Protein AF-A0A2G6NSX4-F1 (afdb_monomer_lite)

Sequence (99 aa):
MKNHLSLPDIINLEYLFHEDAARSPAVLHQRDRKIALALQQTGCPATPAAKLQGWLRARLPEEFPGAASRSPGEIFSDSLRFAGLIAIIKGGLLGAAAG

Secondary structure (DSSP, 8-state):
---PPPHHHHHHHHHHHHHHTTS-HHHHHHHHHHHHHHHHHTT--SSHHHHHHHHHHHHHHHHS-STT---HHHHHHHHHHHHHHHHHHHHHHHHHHH-

Foldseek 3Di:
DPLDDDQLLVQLVVVVVVVCVPPDPVVVVVLLVVQQVVCVVVVQDPDPSSSSVSSSVVCCCVVQPDPPRDGPSRVVVVVVVVVVVVVVVVVVVVVVVVD

Structure (mmCIF, N/CA/C/O backbone):
data_AF-A0A2G6NSX4-F1
#
_entry.id   AF-A0A2G6NSX4-F1
#
loop_
_atom_site.group_PDB
_atom_site.id
_atom_site.type_symbol
_atom_site.label_atom_id
_atom_site.label_alt_id
_atom_site.label_comp_id
_atom_site.label_asym_id
_atom_site.label_entity_id
_atom_site.label_seq_id
_atom_site.pdbx_PDB_ins_code
_atom_site.Cartn_x
_atom_site.Cartn_y
_atom_site.Cartn_z
_atom_site.occupancy
_atom_site.B_iso_or_equiv
_atom_site.auth_seq_id
_atom_site.auth_comp_id
_atom_site.auth_asym_id
_atom_site.auth_atom_id
_atom_site.pdbx_PDB_model_num
ATOM 1 N N . MET A 1 1 ? 6.172 19.464 3.607 1.00 41.47 1 MET A N 1
ATOM 2 C CA . MET A 1 1 ? 6.337 18.486 2.507 1.00 41.47 1 MET A CA 1
ATOM 3 C C . MET A 1 1 ? 4.986 18.331 1.838 1.00 41.47 1 MET A C 1
ATOM 5 O O . MET A 1 1 ? 3.994 18.241 2.549 1.00 41.47 1 MET A O 1
ATOM 9 N N . LYS A 1 2 ? 4.906 18.430 0.510 1.00 43.88 2 LYS A N 1
ATOM 10 C CA . LYS A 1 2 ? 3.627 18.285 -0.188 1.00 43.88 2 LYS A CA 1
ATOM 11 C C . LYS A 1 2 ? 3.219 16.809 -0.125 1.00 43.88 2 LYS A C 1
ATOM 13 O O . LYS A 1 2 ? 3.878 15.968 -0.727 1.00 43.88 2 LYS A O 1
ATOM 18 N N . ASN A 1 3 ? 2.190 16.508 0.663 1.00 58.94 3 ASN A N 1
ATOM 19 C CA . ASN A 1 3 ? 1.702 15.151 0.906 1.00 58.94 3 ASN A CA 1
ATOM 20 C C . ASN A 1 3 ? 0.875 14.680 -0.296 1.00 58.94 3 ASN A C 1
ATOM 22 O O . ASN A 1 3 ? -0.352 14.644 -0.238 1.00 58.94 3 ASN A O 1
ATOM 26 N N . HIS A 1 4 ? 1.546 14.388 -1.406 1.00 73.19 4 HIS A N 1
ATOM 27 C CA . HIS A 1 4 ? 0.907 13.793 -2.571 1.00 73.19 4 HIS A CA 1
ATOM 28 C C . HIS A 1 4 ? 1.024 12.273 -2.477 1.00 73.19 4 HIS A C 1
ATOM 30 O O . HIS A 1 4 ? 2.102 11.747 -2.200 1.00 73.19 4 HIS A O 1
ATOM 36 N N . LEU A 1 5 ? -0.096 11.579 -2.680 1.00 81.88 5 LEU A N 1
ATOM 37 C CA . LEU A 1 5 ? -0.082 10.142 -2.932 1.00 81.88 5 LEU A CA 1
ATOM 38 C C . LEU A 1 5 ? 0.749 9.888 -4.187 1.00 81.88 5 LEU A C 1
ATOM 40 O O . LEU A 1 5 ? 0.621 10.611 -5.179 1.00 81.88 5 LEU A O 1
ATOM 44 N N . SER A 1 6 ? 1.613 8.884 -4.129 1.00 89.25 6 SER A N 1
ATOM 45 C CA . SER A 1 6 ? 2.347 8.441 -5.304 1.00 89.25 6 SER A CA 1
ATOM 46 C C . SER A 1 6 ? 1.422 7.636 -6.224 1.00 89.25 6 SER A C 1
ATOM 48 O O . SER A 1 6 ? 0.400 7.108 -5.788 1.00 89.25 6 SER A O 1
ATOM 50 N N . LEU A 1 7 ? 1.766 7.522 -7.509 1.00 88.62 7 LEU A N 1
ATOM 51 C CA . LEU A 1 7 ? 1.001 6.691 -8.445 1.00 88.62 7 LEU A CA 1
ATOM 52 C C . LEU A 1 7 ? 0.841 5.228 -7.960 1.00 88.62 7 LEU A C 1
ATOM 54 O O . LEU A 1 7 ? -0.265 4.702 -8.057 1.00 88.62 7 LEU A O 1
ATOM 58 N N . PRO A 1 8 ? 1.866 4.585 -7.366 1.00 91.19 8 PRO A N 1
ATOM 59 C CA . PRO A 1 8 ? 1.720 3.275 -6.722 1.00 91.19 8 PRO A CA 1
ATOM 60 C C . PRO A 1 8 ? 0.685 3.241 -5.613 1.00 91.19 8 PRO A C 1
ATOM 62 O O . PRO A 1 8 ? -0.071 2.278 -5.526 1.00 91.19 8 PRO A O 1
ATOM 65 N N . ASP A 1 9 ? 0.633 4.290 -4.787 1.00 91.69 9 ASP A N 1
ATOM 66 C CA . ASP A 1 9 ? -0.349 4.373 -3.708 1.00 91.69 9 ASP A CA 1
ATOM 67 C C . ASP A 1 9 ? -1.767 4.388 -4.283 1.00 91.69 9 ASP A C 1
ATOM 69 O O . ASP A 1 9 ? -2.641 3.697 -3.771 1.00 91.69 9 ASP A O 1
ATOM 73 N N . ILE A 1 10 ? -1.984 5.130 -5.374 1.00 92.38 10 ILE A N 1
ATOM 74 C CA . ILE A 1 10 ? -3.282 5.215 -6.058 1.00 92.38 10 ILE A CA 1
ATOM 75 C C . ILE A 1 10 ? -3.683 3.855 -6.640 1.00 92.38 10 ILE A C 1
ATOM 77 O O . ILE A 1 10 ? -4.808 3.412 -6.436 1.00 92.38 10 ILE A O 1
ATOM 81 N N . ILE A 1 11 ? -2.761 3.171 -7.322 1.00 94.19 11 ILE A N 1
ATOM 82 C CA . ILE A 1 11 ? -3.019 1.846 -7.908 1.00 94.19 11 ILE A CA 1
ATOM 83 C C . ILE A 1 11 ? -3.342 0.821 -6.817 1.00 94.19 11 ILE A C 1
ATOM 85 O O . ILE A 1 11 ? -4.278 0.035 -6.954 1.00 94.19 11 ILE A O 1
ATOM 89 N N . ASN A 1 12 ? -2.589 0.838 -5.718 1.00 94.75 12 ASN A N 1
ATOM 90 C CA . ASN A 1 12 ? -2.838 -0.059 -4.600 1.00 94.75 12 ASN A CA 1
ATOM 91 C C . ASN A 1 12 ? -4.174 0.247 -3.915 1.00 94.75 12 ASN A C 1
ATOM 93 O O . ASN A 1 12 ? -4.883 -0.684 -3.552 1.00 94.75 12 ASN A O 1
ATOM 97 N N . LEU A 1 13 ? -4.550 1.520 -3.767 1.00 94.38 13 LEU A N 1
ATOM 98 C CA . LEU A 1 13 ? -5.864 1.898 -3.242 1.00 94.38 13 LEU A CA 1
ATOM 99 C C . LEU A 1 13 ? -6.999 1.348 -4.107 1.00 94.38 13 LEU A C 1
ATOM 101 O O . LEU A 1 13 ? -7.924 0.754 -3.563 1.00 94.38 13 LEU A O 1
ATOM 105 N N . GLU A 1 14 ? -6.900 1.493 -5.428 1.00 94.56 14 GLU A N 1
ATOM 106 C CA . GLU A 1 14 ? -7.908 0.979 -6.361 1.00 94.56 14 GLU A CA 1
ATOM 107 C C . GLU A 1 14 ? -8.069 -0.540 -6.236 1.00 94.56 14 GLU A C 1
ATOM 109 O O . GLU A 1 14 ? -9.181 -1.035 -6.059 1.00 94.56 14 GLU A O 1
ATOM 114 N N . TYR A 1 15 ? -6.953 -1.279 -6.237 1.00 94.81 15 TYR A N 1
ATOM 115 C CA . TYR A 1 15 ? -6.968 -2.727 -6.026 1.00 94.81 15 TYR A CA 1
ATOM 116 C C . TYR A 1 15 ? -7.669 -3.095 -4.712 1.00 94.81 15 TYR A C 1
ATOM 118 O O . TYR A 1 15 ? -8.567 -3.930 -4.678 1.00 94.81 15 TYR A O 1
ATOM 126 N N . LEU A 1 16 ? -7.289 -2.433 -3.622 1.00 94.50 16 LEU A N 1
ATOM 127 C CA . LEU A 1 16 ? -7.790 -2.725 -2.284 1.00 94.50 16 LEU A CA 1
ATOM 128 C C . LEU A 1 16 ? -9.274 -2.372 -2.107 1.00 94.50 16 LEU A C 1
ATOM 130 O O . LEU A 1 16 ? -9.973 -3.048 -1.350 1.00 94.50 16 LEU A O 1
ATOM 134 N N . PHE A 1 17 ? -9.767 -1.338 -2.791 1.00 94.12 17 PHE A N 1
ATOM 135 C CA . PHE A 1 17 ? -11.193 -1.012 -2.829 1.00 94.12 17 PHE A CA 1
ATOM 136 C C . PHE A 1 17 ? -11.988 -2.005 -3.668 1.00 94.12 17 PHE A C 1
ATOM 138 O O . PHE A 1 17 ? -13.103 -2.359 -3.285 1.00 94.12 17 PHE A O 1
ATOM 145 N N . HIS A 1 18 ? -11.411 -2.503 -4.761 1.00 94.69 18 HIS A N 1
ATOM 146 C CA . HIS A 1 18 ? -12.023 -3.569 -5.542 1.00 94.69 18 HIS A CA 1
ATOM 147 C C . HIS A 1 18 ? -12.155 -4.862 -4.721 1.00 94.69 18 HIS A C 1
ATOM 149 O O . HIS A 1 18 ? -13.240 -5.435 -4.648 1.00 94.69 18 HIS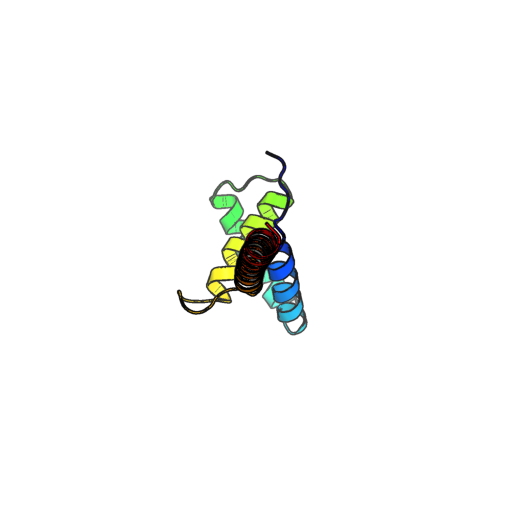 A O 1
ATOM 155 N N . GLU A 1 19 ? -11.095 -5.261 -4.012 1.00 92.56 19 GLU A N 1
ATOM 156 C CA . GLU A 1 19 ? -11.112 -6.416 -3.101 1.00 92.56 19 GLU A CA 1
ATOM 157 C C . GLU A 1 19 ? -12.126 -6.263 -1.953 1.00 92.56 19 GLU A C 1
ATOM 159 O O . GLU A 1 19 ? -12.703 -7.241 -1.469 1.00 92.56 19 GLU A O 1
ATOM 164 N N . ASP A 1 20 ? -12.372 -5.031 -1.506 1.00 95.00 20 ASP A N 1
ATOM 165 C CA . ASP A 1 20 ? -13.346 -4.743 -0.452 1.00 95.00 20 ASP A CA 1
ATOM 166 C C . ASP A 1 20 ? -14.797 -4.799 -0.933 1.00 95.00 20 ASP A C 1
ATOM 168 O O . ASP A 1 20 ? -15.690 -4.984 -0.105 1.00 95.00 20 ASP A O 1
ATOM 172 N N . ALA A 1 21 ? -15.054 -4.698 -2.242 1.00 94.25 21 ALA A N 1
ATOM 173 C CA . ALA A 1 21 ? -16.409 -4.675 -2.793 1.00 94.25 21 ALA A CA 1
ATOM 174 C C . ALA A 1 21 ? -17.207 -5.954 -2.481 1.00 94.25 21 ALA A C 1
ATOM 176 O O . ALA A 1 21 ? -18.432 -5.914 -2.380 1.00 94.25 21 ALA A O 1
ATOM 177 N N . ALA A 1 22 ? -16.516 -7.082 -2.293 1.00 92.94 22 ALA A N 1
ATOM 178 C CA . ALA A 1 22 ? -17.125 -8.364 -1.944 1.00 92.94 22 ALA A CA 1
ATOM 179 C C . ALA A 1 22 ? -17.269 -8.595 -0.424 1.00 92.94 22 ALA A C 1
ATOM 181 O O . ALA A 1 22 ? -17.844 -9.602 -0.005 1.00 92.94 22 ALA A O 1
ATOM 182 N N . ARG A 1 23 ? -16.736 -7.705 0.426 1.00 94.06 23 ARG A N 1
ATOM 183 C CA . ARG A 1 23 ? -16.692 -7.888 1.886 1.00 94.06 23 ARG A CA 1
ATOM 184 C C . ARG A 1 23 ? -17.858 -7.179 2.573 1.00 94.06 23 ARG A C 1
ATOM 186 O O . ARG A 1 23 ? -18.359 -6.155 2.117 1.00 94.06 23 ARG A O 1
ATOM 193 N N . SER A 1 24 ? 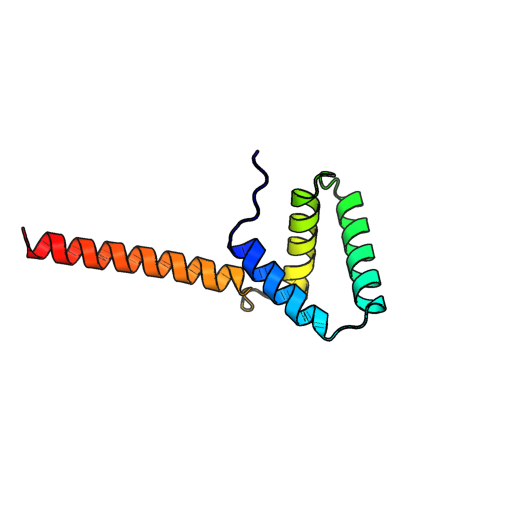-18.293 -7.708 3.717 1.00 96.06 24 SER A N 1
ATOM 194 C CA . SER A 1 24 ? -19.382 -7.082 4.471 1.00 96.06 24 SER A CA 1
ATOM 195 C C . SER A 1 24 ? -18.926 -5.772 5.138 1.00 96.06 24 SER A C 1
ATOM 197 O O . SER A 1 24 ? -17.796 -5.696 5.636 1.00 96.06 24 SER A O 1
ATOM 199 N N . PRO A 1 25 ? -19.805 -4.756 5.254 1.00 95.25 25 PRO A N 1
ATOM 200 C CA . PRO A 1 25 ? -19.457 -3.486 5.899 1.00 95.25 25 PRO A CA 1
ATOM 201 C C . PRO A 1 25 ? -18.950 -3.641 7.339 1.00 95.25 25 PRO A C 1
ATOM 203 O O . PRO A 1 25 ? -18.079 -2.894 7.778 1.00 95.25 25 PRO A O 1
ATOM 206 N N . ALA A 1 26 ? -19.459 -4.633 8.077 1.00 96.75 26 ALA A N 1
ATOM 207 C CA . ALA A 1 26 ? -19.035 -4.903 9.448 1.00 96.75 26 ALA A CA 1
ATOM 208 C C . ALA A 1 26 ? -17.554 -5.312 9.530 1.00 96.75 26 ALA A C 1
ATOM 210 O O . ALA A 1 26 ? -16.828 -4.818 10.394 1.00 96.75 26 ALA A O 1
ATOM 211 N N . VAL A 1 27 ? -17.095 -6.165 8.606 1.00 95.12 27 VAL A N 1
ATOM 212 C CA . VAL A 1 27 ? -15.693 -6.606 8.536 1.00 95.12 27 VAL A CA 1
ATOM 213 C C . VAL A 1 27 ? -14.780 -5.433 8.182 1.00 95.12 27 VAL A C 1
ATOM 215 O O . VAL A 1 27 ? -13.749 -5.241 8.829 1.00 95.12 27 VAL A O 1
ATOM 218 N N . LEU A 1 28 ? -15.185 -4.613 7.207 1.00 94.81 28 LEU A N 1
ATOM 219 C CA . LEU A 1 28 ? -14.431 -3.426 6.796 1.00 94.81 28 LEU A CA 1
ATOM 220 C C . LEU A 1 28 ? -14.295 -2.428 7.953 1.00 94.81 28 LEU A C 1
ATOM 222 O O . LEU A 1 28 ? -13.183 -2.039 8.305 1.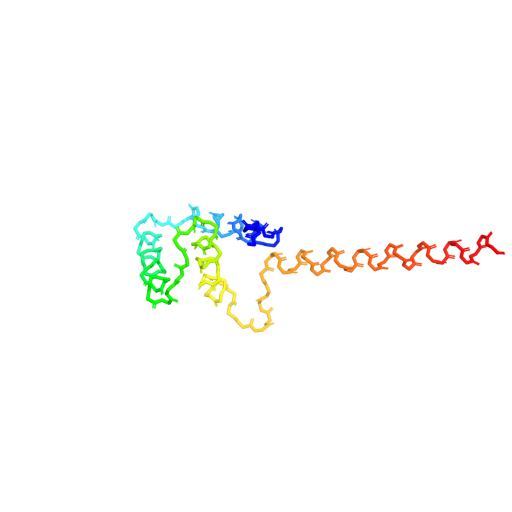00 94.81 28 LEU A O 1
ATOM 226 N N . HIS A 1 29 ? -15.398 -2.104 8.635 1.00 96.19 29 HIS A N 1
ATOM 227 C CA . HIS A 1 29 ? -15.379 -1.218 9.801 1.00 96.19 29 HIS A CA 1
ATOM 228 C C . HIS A 1 29 ? -14.495 -1.740 10.935 1.00 96.19 29 HIS A C 1
ATOM 230 O O . HIS A 1 29 ? -13.771 -0.961 11.559 1.00 96.19 29 HIS A O 1
ATOM 236 N N . GLN A 1 30 ? -14.541 -3.043 11.221 1.00 96.56 30 GLN A N 1
ATOM 237 C CA . GLN A 1 30 ? -13.709 -3.635 12.265 1.00 96.56 30 GLN A CA 1
ATOM 238 C C . GLN A 1 30 ? -12.216 -3.496 11.936 1.00 96.56 30 GLN A C 1
ATOM 240 O O . GLN A 1 30 ? -11.439 -3.062 12.793 1.00 96.56 30 GLN A O 1
ATOM 245 N N . ARG A 1 31 ? -11.820 -3.817 10.697 1.00 95.38 31 ARG A N 1
ATOM 246 C CA . ARG A 1 31 ? -10.445 -3.650 10.204 1.00 95.38 31 ARG A CA 1
ATOM 247 C C . ARG A 1 31 ? -10.010 -2.189 10.272 1.00 95.38 31 ARG A C 1
ATOM 249 O O . ARG A 1 31 ? -8.982 -1.879 10.872 1.00 95.38 31 ARG A O 1
ATOM 256 N N . ASP A 1 32 ? -10.796 -1.290 9.692 1.00 95.38 32 ASP A N 1
ATOM 257 C CA . ASP A 1 32 ? -10.417 0.116 9.552 1.00 95.38 32 ASP A CA 1
ATOM 258 C C . ASP A 1 32 ? -10.324 0.805 10.913 1.00 95.38 32 ASP A C 1
ATOM 260 O O . ASP A 1 32 ? -9.412 1.598 11.147 1.00 95.38 32 ASP A O 1
ATOM 264 N N . ARG A 1 33 ? -11.181 0.422 11.869 1.00 95.94 33 ARG A N 1
ATOM 265 C CA . ARG A 1 33 ? -11.063 0.857 13.264 1.00 95.94 33 ARG A CA 1
ATOM 266 C C . ARG A 1 33 ? -9.769 0.369 13.909 1.00 95.94 33 ARG A C 1
ATOM 268 O O . ARG A 1 33 ? -9.104 1.155 14.582 1.00 95.94 33 ARG A O 1
ATOM 275 N N . LYS A 1 34 ? -9.405 -0.905 13.727 1.00 96.75 34 LYS A N 1
ATOM 276 C CA . LYS A 1 34 ? -8.151 -1.466 14.259 1.00 96.75 34 LYS A CA 1
ATOM 277 C C . LYS A 1 34 ? -6.944 -0.688 13.724 1.00 96.75 34 LYS A C 1
ATOM 279 O O . LYS A 1 34 ? -6.090 -0.277 14.507 1.00 96.75 34 LYS A O 1
ATOM 284 N N . ILE A 1 35 ? -6.911 -0.432 12.416 1.00 96.06 35 ILE A N 1
ATOM 285 C CA . ILE A 1 35 ? -5.845 0.340 11.765 1.00 96.06 35 ILE A CA 1
ATOM 286 C C . ILE A 1 35 ? -5.820 1.783 12.285 1.00 96.06 35 ILE A C 1
ATOM 288 O O . ILE A 1 35 ? -4.761 2.283 12.659 1.00 96.06 35 ILE A O 1
ATOM 292 N N . ALA A 1 36 ? -6.975 2.449 12.373 1.00 94.25 36 ALA A N 1
ATOM 293 C CA . ALA A 1 36 ? -7.063 3.826 12.856 1.00 94.25 36 ALA A CA 1
ATOM 294 C C . ALA A 1 36 ? -6.524 3.983 14.289 1.00 94.25 36 ALA A C 1
ATOM 296 O O . ALA A 1 36 ? -5.788 4.931 14.567 1.00 94.25 36 ALA A O 1
ATOM 297 N N . LEU A 1 37 ? -6.834 3.036 15.182 1.00 95.31 37 LEU A N 1
ATOM 298 C CA . LEU A 1 37 ? -6.314 3.029 16.552 1.00 95.31 37 LEU A CA 1
ATOM 299 C C . LEU A 1 37 ? -4.790 2.833 16.587 1.00 95.31 37 LEU A C 1
ATOM 301 O O . LEU A 1 37 ? -4.103 3.542 17.321 1.00 95.31 37 LEU A O 1
ATOM 305 N N . ALA A 1 38 ? -4.247 1.932 15.765 1.00 94.44 38 ALA A N 1
ATOM 306 C CA . ALA A 1 38 ? -2.800 1.724 15.664 1.00 94.44 38 ALA A CA 1
ATOM 307 C C . ALA A 1 38 ? -2.067 2.973 15.126 1.00 94.44 38 ALA A C 1
ATOM 309 O O . ALA A 1 38 ? -1.010 3.361 15.630 1.00 94.44 38 ALA A O 1
ATOM 310 N N . LEU A 1 39 ? -2.651 3.664 14.143 1.00 93.56 39 LEU A N 1
ATOM 311 C CA . LEU A 1 39 ? -2.102 4.919 13.619 1.00 93.56 39 LEU A CA 1
ATOM 312 C C . LEU A 1 39 ? -2.112 6.039 14.665 1.00 93.56 39 LEU A C 1
ATOM 314 O O . LEU A 1 39 ? -1.173 6.831 14.733 1.00 93.56 39 LEU A O 1
ATOM 318 N N . GLN A 1 40 ? -3.140 6.088 15.515 1.00 91.94 40 GLN A N 1
ATOM 319 C CA . GLN A 1 40 ? -3.198 7.049 16.614 1.00 91.94 40 GLN A CA 1
ATOM 320 C C . GLN A 1 40 ? -2.088 6.799 17.646 1.00 91.94 40 GLN A C 1
ATOM 322 O O . GLN A 1 40 ? -1.464 7.748 18.113 1.00 91.94 40 GLN A O 1
ATOM 327 N N . GLN A 1 41 ? -1.800 5.533 17.963 1.00 91.94 41 GLN A N 1
ATOM 328 C CA . GLN A 1 41 ? -0.746 5.154 18.915 1.00 91.94 41 GLN A CA 1
ATOM 329 C C . GLN A 1 41 ? 0.668 5.459 18.404 1.00 91.94 41 GLN A C 1
ATOM 331 O O . GLN A 1 41 ? 1.554 5.772 19.191 1.00 91.94 41 GLN A O 1
ATOM 336 N N . THR A 1 42 ? 0.878 5.405 17.089 1.00 89.19 42 THR A N 1
ATOM 337 C CA . THR A 1 42 ? 2.176 5.693 16.453 1.00 89.19 42 THR A CA 1
ATOM 338 C C . THR A 1 42 ? 2.419 7.185 16.203 1.00 89.19 42 THR A C 1
ATOM 340 O O . THR A 1 42 ? 3.456 7.554 15.656 1.00 89.19 42 THR A O 1
ATOM 343 N N . GLY A 1 43 ? 1.483 8.060 16.593 1.00 89.44 43 GLY A N 1
ATOM 344 C CA . GLY A 1 43 ? 1.600 9.503 16.378 1.00 89.44 43 GLY A CA 1
ATOM 345 C C . GLY A 1 43 ? 1.465 9.910 14.908 1.00 89.44 43 GLY A C 1
ATOM 346 O O . GLY A 1 43 ? 2.023 10.929 14.497 1.00 89.44 43 GLY A O 1
ATOM 347 N N . CYS A 1 44 ? 0.746 9.120 14.100 1.00 88.06 44 CYS A N 1
ATOM 348 C CA . CYS A 1 44 ? 0.502 9.439 12.697 1.00 88.06 44 CYS A CA 1
ATOM 349 C C . CYS A 1 44 ? -0.133 10.840 12.566 1.00 88.06 44 CYS A C 1
ATOM 351 O O . CYS A 1 44 ? -1.112 11.134 13.264 1.00 88.06 44 CYS A O 1
ATOM 353 N N . PRO A 1 45 ? 0.377 11.716 11.676 1.00 88.69 45 PRO A N 1
ATOM 354 C CA . PRO A 1 45 ? -0.170 13.055 11.510 1.00 88.69 45 PRO A CA 1
ATOM 355 C C . PRO A 1 45 ? -1.667 13.041 11.195 1.00 88.69 45 PRO A C 1
ATOM 357 O O . PRO A 1 45 ? -2.143 12.258 10.374 1.00 88.69 45 PRO A O 1
ATOM 360 N N . ALA A 1 46 ? -2.412 13.988 11.769 1.00 85.00 46 ALA A N 1
ATOM 361 C CA . ALA A 1 46 ? -3.866 14.056 11.614 1.00 85.00 46 ALA A CA 1
ATOM 362 C C . ALA A 1 46 ? -4.344 14.393 10.184 1.00 85.00 46 ALA A C 1
ATOM 364 O O . ALA A 1 46 ? -5.549 14.365 9.922 1.00 85.00 46 ALA A O 1
ATOM 365 N N . THR A 1 47 ? -3.428 14.699 9.258 1.00 89.38 47 THR A N 1
ATOM 366 C CA . THR A 1 47 ? -3.763 15.056 7.874 1.00 89.38 47 THR A CA 1
ATOM 367 C C . THR A 1 47 ? -4.395 13.874 7.125 1.00 89.38 47 THR A C 1
ATOM 369 O O . THR A 1 47 ? -3.915 12.747 7.281 1.00 89.38 47 THR A O 1
ATOM 372 N N . PRO A 1 48 ? -5.397 14.104 6.256 1.00 87.75 48 PRO A N 1
ATOM 373 C CA . PRO A 1 48 ? -6.037 13.033 5.488 1.00 87.75 48 PRO A CA 1
ATOM 374 C C . PRO A 1 48 ? -5.051 12.184 4.675 1.00 87.75 48 PRO A C 1
ATOM 376 O O . PRO A 1 48 ? -5.113 10.960 4.717 1.00 87.75 48 PRO A O 1
ATOM 379 N N . ALA A 1 49 ? -4.088 12.824 4.004 1.00 87.44 49 ALA A N 1
ATOM 380 C CA . ALA A 1 49 ? -3.086 12.126 3.201 1.00 87.44 49 ALA A CA 1
ATOM 381 C C . ALA A 1 49 ? -2.198 11.197 4.046 1.00 87.44 49 ALA A C 1
ATOM 383 O O . ALA A 1 49 ? -1.971 10.054 3.661 1.00 87.44 49 ALA A O 1
ATOM 384 N N . ALA A 1 50 ? -1.743 11.652 5.219 1.00 89.00 50 ALA A N 1
ATOM 385 C CA . ALA A 1 50 ? -0.937 10.822 6.115 1.00 89.00 50 ALA A CA 1
ATOM 386 C C . ALA A 1 50 ? -1.739 9.646 6.688 1.00 89.00 50 ALA A C 1
ATOM 388 O O . ALA A 1 50 ? -1.217 8.536 6.754 1.00 89.00 50 ALA A O 1
ATOM 389 N N . LYS A 1 51 ? -3.014 9.861 7.041 1.00 90.56 51 LYS A N 1
ATOM 390 C CA . LYS A 1 51 ? -3.906 8.782 7.492 1.00 90.56 51 LYS A CA 1
ATOM 391 C C . LYS A 1 51 ? -4.105 7.727 6.411 1.00 90.56 51 LYS A C 1
ATOM 393 O O . LYS A 1 51 ? -4.019 6.542 6.708 1.00 90.56 51 LYS A O 1
ATOM 398 N N . LEU A 1 52 ? -4.326 8.152 5.168 1.00 91.75 52 LEU A N 1
ATOM 399 C CA . LEU A 1 52 ? -4.527 7.239 4.047 1.00 91.75 52 LEU A CA 1
ATOM 400 C C . LEU A 1 52 ? -3.250 6.457 3.712 1.00 91.75 52 LEU A C 1
ATOM 402 O O . LEU A 1 52 ? -3.307 5.246 3.531 1.00 91.75 52 LEU A O 1
ATOM 406 N N . GLN A 1 53 ? -2.089 7.116 3.713 1.00 91.62 53 GLN A N 1
ATOM 407 C CA . GLN A 1 53 ? -0.797 6.439 3.554 1.00 91.62 53 GLN A CA 1
ATOM 408 C C . GLN A 1 53 ? -0.511 5.466 4.700 1.00 91.62 53 GLN A C 1
ATOM 410 O O . GLN A 1 53 ? -0.023 4.363 4.468 1.00 91.62 53 GLN A O 1
ATOM 415 N N . GLY A 1 54 ? -0.814 5.858 5.937 1.00 92.38 54 GLY A N 1
ATOM 416 C CA . GLY A 1 54 ? -0.688 4.991 7.104 1.00 92.38 54 GLY A CA 1
ATOM 417 C C . GLY A 1 54 ? -1.592 3.766 6.997 1.00 92.38 54 GLY A C 1
ATOM 418 O O . GLY A 1 54 ? -1.140 2.650 7.240 1.00 92.38 54 GLY A O 1
ATOM 419 N N . TRP A 1 55 ? -2.839 3.964 6.567 1.00 94.88 55 TRP A N 1
ATOM 420 C CA . TRP A 1 55 ? -3.788 2.880 6.335 1.00 94.88 55 TRP A CA 1
ATOM 421 C C . TRP A 1 55 ? -3.291 1.926 5.247 1.00 94.88 55 TRP A C 1
ATOM 423 O O . TRP A 1 55 ? -3.275 0.715 5.454 1.00 94.88 55 TRP A O 1
ATOM 433 N N . LEU A 1 56 ? -2.784 2.467 4.137 1.00 94.38 56 LEU A N 1
ATOM 434 C CA . LEU A 1 56 ? -2.242 1.673 3.039 1.00 94.38 56 LEU A CA 1
ATOM 435 C C . LEU A 1 56 ? -1.040 0.834 3.494 1.00 94.38 56 LEU A C 1
ATOM 437 O O . LEU A 1 56 ? -0.986 -0.365 3.239 1.00 94.38 56 LEU A O 1
ATOM 441 N N . ARG A 1 57 ? -0.104 1.443 4.232 1.00 91.62 57 ARG A N 1
ATOM 442 C CA . ARG A 1 57 ? 1.073 0.754 4.787 1.00 91.62 57 ARG A CA 1
ATOM 443 C C . ARG A 1 57 ? 0.715 -0.332 5.793 1.00 91.62 57 ARG A C 1
ATOM 445 O O . ARG A 1 57 ? 1.434 -1.318 5.873 1.00 91.62 57 ARG A O 1
ATOM 452 N N . ALA A 1 58 ? -0.355 -0.148 6.562 1.00 93.38 58 ALA A N 1
ATOM 453 C CA . ALA A 1 58 ? -0.833 -1.171 7.482 1.00 93.38 58 ALA A CA 1
ATOM 454 C C . ALA A 1 58 ? -1.455 -2.356 6.730 1.00 93.38 58 ALA A C 1
ATOM 456 O O . ALA A 1 58 ? -1.301 -3.495 7.155 1.00 93.38 58 ALA A O 1
ATOM 457 N N . ARG A 1 59 ? -2.132 -2.090 5.607 1.00 92.62 59 ARG A N 1
ATOM 458 C CA . ARG A 1 59 ? -2.891 -3.101 4.870 1.00 92.62 59 ARG A CA 1
ATOM 459 C C . ARG A 1 59 ? -2.054 -3.909 3.878 1.00 92.62 59 ARG A C 1
ATOM 461 O O . ARG A 1 59 ? -2.286 -5.103 3.723 1.00 92.62 59 ARG A O 1
ATOM 468 N N . LEU A 1 60 ? -1.084 -3.283 3.213 1.00 92.50 60 LEU A N 1
ATOM 469 C CA . LEU A 1 60 ? -0.277 -3.947 2.184 1.00 92.50 60 LEU A CA 1
ATOM 470 C C . LEU A 1 60 ? 0.415 -5.238 2.669 1.00 92.50 60 LEU A C 1
ATOM 472 O O . LEU A 1 60 ? 0.311 -6.232 1.958 1.00 92.50 60 LEU A O 1
ATOM 476 N N . PRO A 1 61 ? 1.047 -5.293 3.858 1.00 91.00 61 PRO A N 1
ATOM 477 C CA . PRO A 1 61 ? 1.670 -6.526 4.346 1.00 91.00 61 PRO A CA 1
ATOM 478 C C . PRO A 1 61 ? 0.671 -7.639 4.687 1.00 91.00 61 PRO A C 1
ATOM 480 O O . PRO A 1 61 ? 1.051 -8.807 4.698 1.00 91.00 61 PRO A O 1
ATOM 483 N N . GLU A 1 62 ? -0.583 -7.289 5.002 1.00 89.62 62 GLU A N 1
ATOM 484 C CA . GLU A 1 62 ? -1.640 -8.266 5.292 1.00 89.62 62 GLU A CA 1
ATOM 485 C C . GLU A 1 62 ? -2.166 -8.916 4.001 1.00 89.62 62 GLU A C 1
ATOM 487 O O . GLU A 1 62 ? -2.409 -10.119 3.981 1.00 89.62 62 GLU A O 1
ATOM 492 N N . GLU A 1 63 ? -2.323 -8.135 2.926 1.00 88.88 63 GLU A N 1
ATOM 493 C CA . GLU A 1 63 ? -2.843 -8.615 1.631 1.00 88.88 63 GLU A CA 1
ATOM 494 C C . GLU A 1 63 ? -1.748 -9.242 0.752 1.00 88.88 63 GLU A C 1
ATOM 496 O O . GLU A 1 63 ? -2.017 -10.138 -0.045 1.00 88.88 63 GLU A O 1
ATOM 501 N N . PHE A 1 64 ? -0.497 -8.810 0.920 1.00 90.19 64 PHE A N 1
ATOM 502 C CA . PHE A 1 64 ? 0.660 -9.320 0.190 1.00 90.19 64 PHE A CA 1
ATOM 503 C C . PHE A 1 64 ? 1.738 -9.809 1.175 1.00 90.19 64 PHE A C 1
ATOM 505 O O . PHE A 1 64 ? 2.766 -9.145 1.363 1.00 90.19 64 PHE A O 1
ATOM 512 N N . PRO A 1 65 ? 1.526 -10.969 1.828 1.00 83.88 65 PRO A N 1
ATOM 513 C CA . PRO A 1 65 ? 2.481 -11.515 2.778 1.00 83.88 65 PRO A CA 1
ATOM 514 C C . PRO A 1 65 ? 3.690 -12.160 2.079 1.00 83.88 65 PRO A C 1
ATOM 516 O O . PRO A 1 65 ? 3.599 -13.216 1.453 1.00 83.88 65 PRO A O 1
ATOM 519 N N . GLY A 1 66 ? 4.866 -11.569 2.296 1.00 77.19 66 GLY A N 1
ATOM 520 C CA . GLY A 1 66 ? 6.161 -12.148 1.933 1.00 77.19 66 GLY A CA 1
ATOM 521 C C . GLY A 1 66 ? 6.878 -11.428 0.791 1.00 77.19 66 GLY A C 1
ATOM 522 O O . GLY A 1 66 ? 6.284 -10.720 -0.012 1.00 77.19 66 GLY A O 1
ATOM 523 N N . ALA A 1 67 ? 8.196 -11.635 0.696 1.00 63.09 67 ALA A N 1
ATOM 524 C CA . ALA A 1 67 ? 9.058 -10.942 -0.272 1.00 63.09 67 ALA A CA 1
ATOM 525 C C . ALA A 1 67 ? 8.730 -11.249 -1.750 1.00 63.09 67 ALA A C 1
ATOM 527 O O . ALA A 1 67 ? 9.187 -10.540 -2.646 1.00 63.09 67 ALA A O 1
ATOM 528 N N . ALA A 1 68 ? 7.960 -12.312 -2.005 1.00 66.06 68 ALA A N 1
ATOM 529 C CA . ALA A 1 68 ? 7.537 -12.723 -3.340 1.00 66.06 68 ALA A CA 1
ATOM 530 C C . ALA A 1 68 ? 6.178 -12.136 -3.766 1.00 66.06 68 ALA A C 1
ATOM 532 O O . ALA A 1 68 ? 5.908 -12.079 -4.964 1.00 66.06 68 ALA A O 1
ATOM 533 N N . SER A 1 69 ? 5.331 -11.682 -2.834 1.00 82.38 69 SER A N 1
ATOM 534 C CA . SER A 1 69 ? 4.054 -11.053 -3.179 1.00 82.38 69 SER A CA 1
ATOM 535 C C . SER A 1 69 ? 4.244 -9.546 -3.274 1.00 82.38 69 SER A C 1
ATOM 537 O O . SER A 1 69 ? 4.252 -8.837 -2.271 1.00 82.38 69 SER A O 1
ATOM 539 N N . ARG A 1 70 ? 4.442 -9.061 -4.498 1.00 85.50 70 ARG A N 1
ATOM 540 C CA . ARG A 1 70 ? 4.481 -7.625 -4.782 1.00 85.50 70 ARG A CA 1
ATOM 541 C C . ARG A 1 70 ? 3.070 -7.098 -4.981 1.00 85.50 70 ARG A C 1
ATOM 543 O O . ARG A 1 70 ? 2.244 -7.754 -5.613 1.00 85.50 70 ARG A O 1
ATOM 550 N N . SER A 1 71 ? 2.827 -5.891 -4.495 1.00 91.00 71 SER A N 1
ATOM 551 C CA . SER A 1 71 ? 1.578 -5.180 -4.738 1.00 91.00 71 SE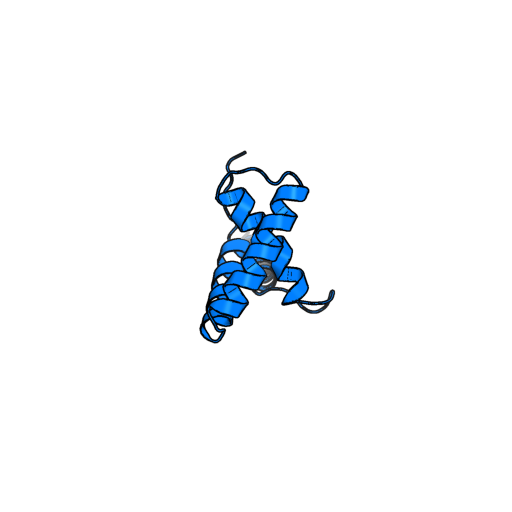R A CA 1
ATOM 552 C C . SER A 1 71 ? 1.478 -4.702 -6.199 1.00 91.00 71 SER A C 1
ATOM 554 O O . SER A 1 71 ? 2.504 -4.442 -6.840 1.00 91.00 71 SER A O 1
ATOM 556 N N . PRO A 1 72 ? 0.264 -4.531 -6.753 1.00 91.00 72 PRO A N 1
ATOM 557 C CA . PRO A 1 72 ? 0.074 -4.015 -8.110 1.00 91.00 72 PRO A CA 1
ATOM 558 C C . PRO A 1 72 ? 0.793 -2.685 -8.375 1.00 91.00 72 PRO A C 1
ATOM 560 O O . PRO A 1 72 ? 1.378 -2.494 -9.441 1.00 91.00 72 PRO A O 1
ATOM 563 N N . GLY A 1 73 ? 0.814 -1.778 -7.396 1.00 90.25 73 GLY A N 1
ATOM 564 C CA . GLY A 1 73 ? 1.515 -0.497 -7.482 1.00 90.25 73 GLY A CA 1
ATOM 565 C C . GLY A 1 73 ? 3.037 -0.637 -7.583 1.00 90.25 73 GLY A C 1
ATOM 566 O O . GLY A 1 73 ? 3.677 0.139 -8.301 1.00 90.25 73 GLY A O 1
ATOM 567 N N . GLU A 1 74 ? 3.624 -1.639 -6.922 1.00 89.75 74 GLU A N 1
ATOM 568 C CA . GLU A 1 74 ? 5.053 -1.962 -7.050 1.00 89.75 74 GLU A CA 1
ATOM 569 C C . GLU A 1 74 ? 5.360 -2.545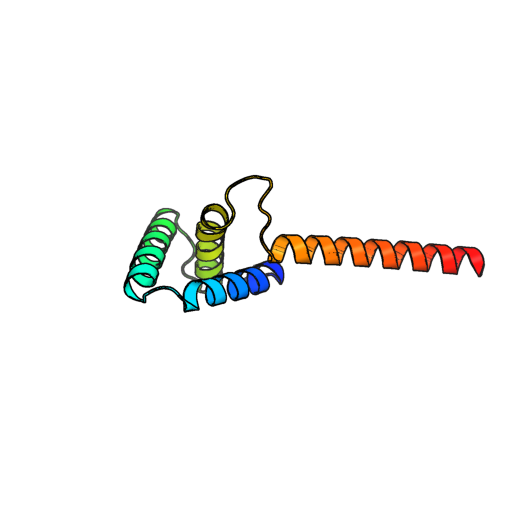 -8.429 1.00 89.75 74 GLU A C 1
ATOM 571 O O . GLU A 1 74 ? 6.275 -2.073 -9.103 1.00 89.75 74 GLU A O 1
ATOM 576 N N . ILE A 1 75 ? 4.547 -3.501 -8.890 1.00 90.44 75 ILE A N 1
ATOM 577 C CA . ILE A 1 75 ? 4.688 -4.110 -10.222 1.00 90.44 75 ILE A CA 1
ATOM 578 C C . ILE A 1 75 ? 4.618 -3.035 -11.312 1.00 90.44 75 ILE A C 1
ATOM 580 O O . ILE A 1 75 ? 5.439 -3.014 -12.234 1.00 90.44 75 ILE A O 1
ATOM 584 N N . PHE A 1 76 ? 3.662 -2.114 -11.200 1.00 90.69 76 PHE A N 1
ATOM 585 C CA . PHE A 1 76 ? 3.493 -1.035 -12.164 1.00 90.69 76 PHE A CA 1
ATOM 586 C C . PHE A 1 76 ? 4.662 -0.041 -12.139 1.00 90.69 76 PHE A C 1
ATOM 588 O O . PHE A 1 76 ? 5.165 0.344 -13.195 1.00 90.69 76 PHE A O 1
ATOM 595 N N . SER A 1 77 ? 5.145 0.339 -10.951 1.00 89.25 77 SER A N 1
ATOM 596 C CA . SER A 1 77 ? 6.336 1.193 -10.824 1.00 89.25 77 SER A CA 1
ATOM 597 C C . SER A 1 77 ? 7.569 0.585 -11.460 1.00 89.25 77 SER A C 1
ATOM 599 O O . SER A 1 77 ? 8.293 1.274 -12.181 1.00 89.25 77 SER A O 1
ATOM 601 N N . ASP A 1 78 ? 7.815 -0.693 -11.190 1.00 88.56 78 ASP A N 1
ATOM 602 C CA . ASP A 1 78 ? 8.959 -1.397 -11.749 1.00 88.56 78 ASP A CA 1
ATOM 603 C C . ASP A 1 78 ? 8.837 -1.461 -13.274 1.00 88.56 78 ASP A C 1
ATOM 605 O O . ASP A 1 78 ? 9.780 -1.111 -13.982 1.00 88.56 78 ASP A O 1
ATOM 609 N N . SER A 1 79 ? 7.648 -1.784 -13.787 1.00 88.56 79 SER A N 1
ATOM 610 C CA . SER A 1 79 ? 7.370 -1.827 -15.228 1.00 88.56 79 SER A CA 1
ATOM 611 C C . SER A 1 79 ? 7.620 -0.479 -15.911 1.00 88.56 79 SER A C 1
ATOM 613 O O . SER A 1 79 ? 8.264 -0.428 -16.959 1.00 88.56 79 SER A O 1
ATOM 615 N N . LEU A 1 80 ? 7.178 0.628 -15.305 1.00 88.62 80 LEU A N 1
ATOM 616 C CA . LEU A 1 80 ? 7.436 1.976 -15.817 1.00 88.62 80 LEU A CA 1
ATOM 617 C C . LEU A 1 80 ? 8.929 2.319 -15.835 1.00 88.62 80 LEU A C 1
ATOM 619 O O . LEU A 1 80 ? 9.419 2.886 -16.814 1.00 88.62 80 LEU A O 1
ATOM 623 N N . ARG A 1 81 ? 9.666 1.960 -14.778 1.00 88.50 81 ARG A N 1
ATOM 624 C CA . ARG A 1 81 ? 11.122 2.160 -14.722 1.00 88.50 81 ARG A CA 1
ATOM 625 C C . ARG A 1 81 ? 11.824 1.372 -15.825 1.00 88.50 81 ARG A C 1
ATOM 627 O O . ARG A 1 81 ? 12.661 1.934 -16.529 1.00 88.50 81 ARG A O 1
ATOM 634 N N . PHE A 1 82 ? 11.447 0.109 -16.025 1.00 89.06 82 PHE A N 1
ATOM 635 C CA . PHE A 1 82 ? 11.989 -0.721 -17.103 1.00 89.06 82 PHE A CA 1
ATOM 636 C C . PHE A 1 82 ? 11.661 -0.161 -18.490 1.00 89.06 82 PHE A C 1
ATOM 638 O O . PHE A 1 82 ? 12.550 -0.085 -19.339 1.00 89.06 82 PHE A O 1
ATOM 645 N N . ALA A 1 83 ? 10.428 0.292 -18.720 1.00 87.69 83 ALA A N 1
ATOM 646 C CA . ALA A 1 83 ? 10.034 0.910 -19.985 1.00 87.69 83 ALA A CA 1
ATOM 647 C C . ALA A 1 83 ? 10.848 2.181 -20.281 1.00 87.69 83 ALA A C 1
ATOM 649 O O . ALA A 1 83 ? 11.316 2.365 -21.407 1.00 87.69 83 ALA A O 1
ATOM 650 N N . GLY A 1 84 ? 11.082 3.020 -19.265 1.00 87.19 84 GLY A N 1
ATOM 651 C CA . GLY A 1 84 ? 11.937 4.202 -19.381 1.00 87.19 84 GLY A CA 1
ATOM 652 C C . GLY A 1 84 ? 13.378 3.854 -19.762 1.00 87.19 84 GLY A C 1
ATOM 653 O O . GLY A 1 84 ? 13.935 4.457 -20.676 1.00 87.19 84 GLY A O 1
ATOM 654 N N . LEU A 1 85 ? 13.963 2.831 -19.130 1.00 87.56 85 LEU A N 1
ATOM 655 C CA . LEU A 1 85 ? 15.311 2.357 -19.469 1.00 87.56 85 LEU A CA 1
ATOM 656 C C . LEU A 1 85 ? 15.393 1.828 -20.906 1.00 87.56 85 LEU A C 1
ATOM 658 O O . LEU A 1 85 ? 16.325 2.168 -21.634 1.00 87.56 85 LEU A O 1
ATOM 662 N N . ILE A 1 86 ? 14.401 1.051 -21.349 1.00 87.12 86 ILE A N 1
ATOM 663 C CA . ILE A 1 86 ? 14.333 0.550 -22.730 1.00 87.12 86 ILE A CA 1
ATOM 664 C C . ILE A 1 86 ? 14.236 1.711 -23.726 1.00 87.12 86 ILE A C 1
ATOM 666 O O . ILE A 1 86 ? 14.897 1.677 -24.766 1.00 87.12 86 ILE A O 1
ATOM 670 N N . ALA A 1 87 ? 13.441 2.739 -23.422 1.00 83.50 87 ALA A N 1
ATOM 671 C CA . ALA A 1 87 ? 13.317 3.918 -24.273 1.00 83.50 87 ALA A CA 1
ATOM 672 C C . ALA A 1 87 ? 14.657 4.660 -24.415 1.00 83.50 87 ALA A C 1
ATOM 674 O O . ALA A 1 87 ? 15.040 5.012 -25.531 1.00 83.50 87 ALA A O 1
ATOM 675 N N . ILE A 1 88 ? 15.402 4.820 -23.315 1.00 85.88 88 ILE A N 1
ATOM 676 C CA . ILE A 1 88 ? 16.739 5.432 -23.320 1.00 85.88 88 ILE A CA 1
ATOM 677 C C . ILE A 1 88 ? 17.714 4.608 -24.169 1.00 85.88 88 ILE A C 1
ATOM 679 O O . ILE A 1 88 ? 18.401 5.170 -25.018 1.00 85.88 88 ILE A O 1
ATOM 683 N N . ILE A 1 89 ? 17.747 3.282 -23.994 1.00 85.31 89 ILE A N 1
ATOM 684 C CA . ILE A 1 89 ? 18.637 2.394 -24.762 1.00 85.31 89 ILE A CA 1
ATOM 685 C C . ILE A 1 89 ? 18.327 2.478 -26.260 1.00 85.31 89 ILE A C 1
ATOM 687 O O . ILE A 1 89 ? 19.237 2.642 -27.070 1.00 85.31 89 ILE A O 1
ATOM 691 N N . LYS A 1 90 ? 17.046 2.410 -26.642 1.00 79.50 90 LYS A N 1
ATOM 692 C CA . LYS A 1 90 ? 16.633 2.534 -28.048 1.00 79.50 90 LYS A CA 1
ATOM 693 C C . LYS A 1 90 ? 17.004 3.895 -28.635 1.00 79.50 90 LYS A C 1
ATOM 695 O O . LYS A 1 90 ? 17.515 3.945 -29.750 1.00 79.50 90 LYS A O 1
ATOM 700 N N . GLY A 1 91 ? 16.782 4.979 -27.889 1.00 78.94 91 GLY A N 1
ATOM 701 C CA . GLY A 1 91 ? 17.176 6.326 -28.303 1.00 78.94 91 GLY A CA 1
ATOM 702 C C . GLY A 1 91 ? 18.689 6.460 -28.487 1.00 78.94 91 GLY A C 1
ATOM 703 O O . GLY A 1 91 ? 19.135 7.008 -29.491 1.00 78.94 91 GLY A O 1
ATOM 704 N N . GLY A 1 92 ? 19.476 5.890 -27.570 1.00 75.06 92 GLY A N 1
ATOM 705 C CA . GLY A 1 92 ? 20.937 5.870 -27.655 1.00 75.06 92 GLY A CA 1
ATOM 706 C C . GLY A 1 92 ? 21.459 5.090 -28.863 1.00 75.06 92 GLY A C 1
ATOM 707 O O . GLY A 1 92 ? 22.342 5.576 -29.561 1.00 75.06 92 GLY A O 1
ATOM 708 N N . LEU A 1 93 ? 20.883 3.921 -29.159 1.00 78.38 93 LEU A N 1
ATOM 709 C CA . LEU A 1 93 ? 21.264 3.116 -30.326 1.00 78.38 93 LEU A CA 1
ATOM 710 C C . LEU A 1 93 ? 20.927 3.810 -31.652 1.00 78.38 93 LEU A C 1
ATOM 712 O O . LEU A 1 93 ? 21.745 3.801 -32.567 1.00 78.38 93 LEU A O 1
ATOM 716 N N . LEU A 1 94 ? 19.751 4.435 -31.757 1.00 77.00 94 LEU A N 1
ATOM 717 C CA . LEU A 1 94 ? 19.367 5.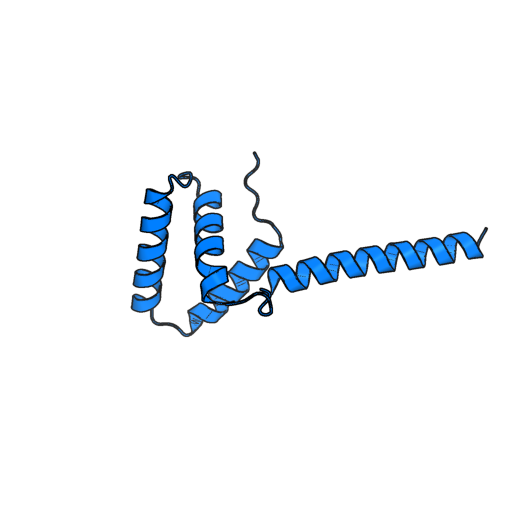197 -32.950 1.00 77.00 94 LEU A CA 1
ATOM 718 C C . LEU A 1 94 ? 20.244 6.441 -33.137 1.00 77.00 94 LEU A C 1
ATOM 720 O O . LEU A 1 94 ? 20.660 6.723 -34.256 1.00 77.00 94 LEU A O 1
ATOM 724 N N . GLY A 1 95 ? 20.561 7.154 -32.053 1.00 69.56 95 GLY A N 1
ATOM 725 C CA . GLY A 1 95 ? 21.468 8.302 -32.091 1.00 69.56 95 GLY A CA 1
ATOM 726 C C . GLY A 1 95 ? 22.899 7.922 -32.477 1.00 69.56 95 GLY A C 1
ATOM 727 O O . GLY A 1 95 ? 23.528 8.644 -33.239 1.00 69.56 95 GLY A O 1
ATOM 728 N N . ALA A 1 96 ? 23.391 6.771 -32.010 1.00 70.69 96 ALA A N 1
ATOM 729 C CA . ALA A 1 96 ? 24.721 6.264 -32.348 1.00 70.69 96 ALA A CA 1
ATOM 730 C C . ALA A 1 96 ? 24.825 5.695 -33.774 1.00 70.69 96 ALA A C 1
ATOM 732 O O . ALA A 1 96 ? 25.918 5.652 -34.319 1.00 70.69 96 ALA A O 1
ATOM 733 N N . ALA A 1 97 ? 23.719 5.236 -34.369 1.00 69.69 97 ALA A N 1
ATOM 734 C CA . ALA A 1 97 ? 23.694 4.747 -35.751 1.00 69.69 97 ALA A CA 1
ATOM 735 C C . ALA A 1 97 ? 23.460 5.861 -36.790 1.00 69.69 97 ALA A C 1
ATOM 737 O O . ALA A 1 97 ? 23.721 5.655 -37.972 1.00 69.69 97 ALA A O 1
ATOM 738 N N . ALA A 1 98 ? 22.922 7.009 -36.366 1.00 66.56 98 ALA A N 1
ATOM 739 C CA . ALA A 1 98 ? 22.655 8.167 -37.221 1.00 66.56 98 ALA A CA 1
ATOM 740 C C . ALA A 1 98 ? 23.761 9.242 -37.179 1.00 66.56 98 ALA A C 1
ATOM 742 O O . ALA A 1 98 ? 23.685 10.200 -37.950 1.00 66.56 98 ALA A O 1
ATOM 743 N N . GLY A 1 99 ? 24.738 9.107 -36.275 1.00 49.56 99 GLY A N 1
ATOM 744 C CA . GLY A 1 99 ? 25.953 9.928 -36.200 1.00 49.56 99 GLY A CA 1
ATOM 745 C C . GLY A 1 99 ? 27.162 9.182 -36.740 1.00 49.56 99 GLY A C 1
ATOM 746 O O . GLY A 1 99 ? 28.049 9.867 -37.291 1.00 49.56 99 GLY A O 1
#

pLDDT: mean 87.08, std 10.86, range [41.47, 96.75]

Radius of gyration: 18.84 Å; chains: 1; bounding box: 45×31×56 Å